Protein AF-A0A931T104-F1 (afdb_monomer)

Mean predicted aligned error: 10.64 Å

Nearest PDB structures (foldseek):
  8k0x-assembly1_C  TM=7.094E-01  e=1.599E+00  Arabidopsis thaliana
  8wba-assembly1_A  TM=7.381E-01  e=3.425E+00  Arabidopsis thaliana
  8iwn-assembly1_A  TM=6.793E-01  e=2.969E+00  Arabidopsis thaliana
  8wbx-assembly1_B  TM=6.453E-01  e=2.831E+00  Arabidopsis thaliana
  8i3d-assembly1_B  TM=6.720E-01  e=3.767E+00  Arabidopsis thaliana

Sequence (167 aa):
AAGKFLAITVAGLGAVLVVIAVTLSTLRLGAVVRLGGLEQTVVTMSPGTGVLLLVVALALVAFLSAVELALSLLARSVREAQQYFTPVYMLFTLPAMAAQFLEGWARSPWTYLLPGLNTVFALRGLLLGEWRWDHLLLAVTSTAIYTMPILWFCARALGREALLYRS

Structure (mmCIF, N/CA/C/O backbone):
data_AF-A0A931T104-F1
#
_entry.id   AF-A0A931T104-F1
#
loop_
_atom_site.group_PDB
_atom_site.id
_atom_site.type_symbol
_atom_site.label_atom_id
_atom_site.label_alt_id
_atom_site.label_comp_id
_atom_site.label_asym_id
_atom_site.label_entity_id
_atom_site.label_seq_id
_atom_site.pdbx_PDB_ins_code
_atom_site.Cartn_x
_atom_site.Cartn_y
_atom_site.Cartn_z
_atom_site.occupancy
_atom_site.B_iso_or_equiv
_atom_site.auth_seq_id
_atom_site.auth_comp_id
_atom_site.auth_asym_id
_atom_site.auth_atom_id
_atom_site.pdbx_PDB_model_num
ATOM 1 N N . ALA A 1 1 ? -17.529 9.716 14.813 1.00 40.59 1 ALA A N 1
ATOM 2 C CA . ALA A 1 1 ? -17.584 9.509 13.346 1.00 40.59 1 ALA A CA 1
ATOM 3 C C . ALA A 1 1 ? -16.655 10.465 12.582 1.00 40.59 1 ALA A C 1
ATOM 5 O O . ALA A 1 1 ? -15.710 9.980 11.974 1.00 40.59 1 ALA A O 1
ATOM 6 N N . ALA A 1 2 ? -16.829 11.794 12.677 1.00 36.69 2 ALA A N 1
ATOM 7 C CA . ALA A 1 2 ? -15.972 12.782 11.995 1.00 36.69 2 ALA A CA 1
ATOM 8 C C . ALA A 1 2 ? -14.471 12.687 12.357 1.00 36.69 2 ALA A C 1
ATOM 10 O O . ALA A 1 2 ? -13.628 12.780 11.475 1.00 36.69 2 ALA A O 1
ATOM 11 N N . GLY A 1 3 ? -14.131 12.404 13.622 1.00 37.28 3 GLY A N 1
ATOM 12 C CA . GLY A 1 3 ? -12.735 12.230 14.059 1.00 37.28 3 GLY A CA 1
ATOM 13 C C . GLY A 1 3 ? -12.040 10.966 13.527 1.00 37.28 3 GLY A C 1
ATOM 14 O O . GLY A 1 3 ? -10.857 11.018 13.218 1.00 37.28 3 GLY A O 1
ATOM 15 N N . LYS A 1 4 ? -12.770 9.850 13.342 1.00 44.31 4 LYS A N 1
ATOM 16 C CA . LYS A 1 4 ? -12.227 8.627 12.712 1.00 44.31 4 LYS A CA 1
ATOM 17 C C . LYS A 1 4 ? -12.048 8.831 11.197 1.00 44.31 4 LYS A C 1
ATOM 19 O O . LYS A 1 4 ? -11.031 8.419 10.660 1.00 44.31 4 LYS A O 1
ATOM 24 N N . PHE A 1 5 ? -12.973 9.533 10.528 1.00 41.81 5 PHE A N 1
ATOM 25 C CA . PHE A 1 5 ? -12.844 9.889 9.107 1.00 41.81 5 PHE A CA 1
ATOM 26 C C . PHE A 1 5 ? -11.663 10.840 8.866 1.00 41.81 5 PHE A C 1
ATOM 28 O O . PHE A 1 5 ? -10.826 10.536 8.025 1.00 41.81 5 PHE A O 1
ATOM 35 N N . LEU A 1 6 ? -11.528 11.905 9.670 1.00 42.50 6 LEU A N 1
ATOM 36 C CA . LEU A 1 6 ? -10.395 12.840 9.619 1.00 42.50 6 LEU A CA 1
ATOM 37 C C . LEU A 1 6 ? -9.052 12.165 9.917 1.00 42.50 6 LEU A C 1
ATOM 39 O O . LEU A 1 6 ? -8.074 12.482 9.253 1.00 42.50 6 LEU A O 1
ATOM 43 N N . ALA A 1 7 ? -8.989 11.208 10.849 1.00 53.25 7 ALA A N 1
ATOM 44 C CA . ALA A 1 7 ? -7.760 10.455 11.107 1.00 53.25 7 ALA A CA 1
ATOM 45 C C . ALA A 1 7 ? -7.321 9.631 9.882 1.00 53.25 7 ALA A C 1
ATOM 47 O O . ALA A 1 7 ? -6.142 9.624 9.537 1.00 53.25 7 ALA A O 1
ATOM 48 N N . ILE A 1 8 ? -8.275 9.013 9.176 1.00 51.22 8 ILE A N 1
ATOM 49 C CA . ILE A 1 8 ? -8.025 8.257 7.937 1.00 51.22 8 ILE A CA 1
ATOM 50 C C . ILE A 1 8 ? -7.623 9.203 6.793 1.00 51.22 8 ILE A C 1
ATOM 52 O O . ILE A 1 8 ? -6.710 8.892 6.030 1.00 51.22 8 ILE A O 1
ATOM 56 N N . THR A 1 9 ? -8.253 10.382 6.689 1.00 49.25 9 THR A N 1
ATOM 57 C CA . THR A 1 9 ? -7.900 11.373 5.656 1.00 49.25 9 THR A CA 1
ATOM 58 C C . THR A 1 9 ? -6.514 11.973 5.907 1.00 49.25 9 THR A C 1
ATOM 60 O O . THR A 1 9 ? -5.739 12.108 4.966 1.00 49.25 9 THR A O 1
ATOM 63 N N . VAL A 1 10 ? -6.172 12.284 7.163 1.00 52.88 10 VAL A N 1
ATOM 64 C CA . VAL A 1 10 ? -4.872 12.856 7.559 1.00 52.88 10 VAL A CA 1
ATOM 65 C C . VAL A 1 10 ? -3.739 11.835 7.411 1.00 52.88 10 VAL A C 1
ATOM 67 O O . VAL A 1 10 ? -2.675 12.192 6.909 1.00 52.88 10 VAL A O 1
ATOM 70 N N . ALA A 1 11 ? -3.965 10.565 7.766 1.00 53.28 11 ALA A N 1
ATOM 71 C CA . ALA A 1 11 ? -2.976 9.501 7.571 1.00 53.28 11 ALA A CA 1
ATOM 72 C C . ALA A 1 11 ? -2.708 9.232 6.077 1.00 53.28 11 ALA A C 1
ATOM 74 O O . ALA A 1 11 ? -1.550 9.141 5.663 1.00 53.28 11 ALA A O 1
ATOM 75 N N . GLY A 1 12 ? -3.764 9.209 5.252 1.00 49.53 12 GLY A N 1
ATOM 76 C CA . GLY A 1 12 ? -3.639 9.118 3.795 1.00 49.53 12 GLY A CA 1
ATOM 77 C C . GLY A 1 12 ? -2.900 10.315 3.185 1.00 49.53 12 GLY A C 1
ATOM 78 O O . GLY A 1 12 ? -2.024 10.131 2.343 1.00 49.53 12 GLY A O 1
ATOM 79 N N . LEU A 1 13 ? -3.181 11.537 3.656 1.00 54.94 13 LEU A N 1
ATOM 80 C CA . LEU A 1 13 ? -2.493 12.763 3.229 1.00 54.94 13 LEU A CA 1
ATOM 81 C C . LEU A 1 13 ? -1.001 12.762 3.588 1.00 54.94 13 LEU A C 1
ATOM 83 O O . LEU A 1 13 ? -0.184 13.166 2.764 1.00 54.94 13 LEU A O 1
ATOM 87 N N . GLY A 1 14 ? -0.630 12.284 4.779 1.00 53.28 14 GLY A N 1
ATOM 88 C CA . GLY A 1 14 ? 0.773 12.191 5.194 1.00 53.28 14 GLY A CA 1
ATOM 89 C C . GLY A 1 14 ? 1.588 11.270 4.285 1.00 53.28 14 GLY A C 1
ATOM 90 O O . GLY A 1 14 ? 2.672 11.632 3.831 1.00 53.28 14 GLY A O 1
ATOM 91 N N . ALA A 1 15 ? 1.030 10.112 3.940 1.00 52.50 15 ALA A N 1
ATOM 92 C CA . ALA A 1 15 ? 1.664 9.180 3.017 1.00 52.50 15 ALA A CA 1
ATOM 93 C C . ALA A 1 15 ? 1.746 9.738 1.583 1.00 52.50 15 ALA A C 1
ATOM 95 O O . ALA A 1 15 ? 2.795 9.631 0.950 1.00 52.50 15 ALA A O 1
ATOM 96 N N . VAL A 1 16 ? 0.695 10.413 1.095 1.00 52.19 16 VAL A N 1
ATOM 97 C CA . VAL A 1 16 ? 0.713 11.130 -0.197 1.00 52.19 16 VAL A CA 1
ATOM 98 C C . VAL A 1 16 ? 1.849 12.160 -0.227 1.00 52.19 16 VAL A C 1
ATOM 100 O O . VAL A 1 16 ? 2.603 12.213 -1.197 1.00 52.19 16 VAL A O 1
ATOM 103 N N . LEU A 1 17 ? 2.018 12.941 0.844 1.00 56.97 17 LEU A N 1
ATOM 104 C CA . LEU A 1 17 ? 3.074 13.951 0.948 1.00 56.97 17 LEU A CA 1
ATOM 105 C C . LEU A 1 17 ? 4.479 13.337 0.946 1.00 56.97 17 LEU A C 1
ATOM 107 O O . LEU A 1 17 ? 5.362 13.867 0.275 1.00 56.97 17 LEU A O 1
ATOM 111 N N . VAL A 1 18 ? 4.688 12.208 1.632 1.00 57.31 18 VAL A N 1
ATOM 112 C CA . VAL A 1 18 ? 5.977 11.493 1.625 1.00 57.31 18 VAL A CA 1
ATOM 113 C C . VAL A 1 18 ? 6.304 10.961 0.229 1.00 57.31 18 VAL A C 1
ATOM 115 O O . VAL A 1 18 ? 7.424 11.144 -0.245 1.00 57.31 18 VAL A O 1
ATOM 118 N N . VAL A 1 19 ? 5.338 10.361 -0.472 1.00 56.97 19 VAL A N 1
ATOM 119 C CA . VAL A 1 19 ? 5.575 9.836 -1.827 1.00 56.97 19 VAL A CA 1
ATOM 120 C C . VAL A 1 19 ? 5.808 10.974 -2.828 1.00 56.97 19 VAL A C 1
ATOM 122 O O . VAL A 1 19 ? 6.701 10.869 -3.671 1.00 56.97 19 VAL A O 1
ATOM 125 N N . ILE A 1 20 ? 5.079 12.091 -2.714 1.00 61.12 20 ILE A N 1
ATOM 126 C CA . ILE A 1 20 ? 5.337 13.302 -3.511 1.00 61.12 20 ILE A CA 1
ATOM 127 C C . ILE A 1 20 ? 6.748 13.831 -3.229 1.00 61.12 20 ILE A C 1
ATOM 129 O O . ILE A 1 20 ? 7.485 14.112 -4.172 1.00 61.12 20 ILE A O 1
ATOM 133 N N . ALA A 1 21 ? 7.160 13.912 -1.961 1.00 63.03 21 ALA A N 1
ATOM 134 C CA . ALA A 1 21 ? 8.493 14.376 -1.581 1.00 63.03 21 ALA A CA 1
ATOM 135 C C . ALA A 1 21 ? 9.607 13.476 -2.145 1.00 63.03 21 ALA A C 1
ATOM 137 O O . ALA A 1 21 ? 10.576 13.992 -2.699 1.00 63.03 21 ALA A O 1
ATOM 138 N N . VAL A 1 22 ? 9.448 12.149 -2.074 1.00 58.62 22 VAL A N 1
ATOM 139 C CA . VAL A 1 22 ? 10.395 11.165 -2.636 1.00 58.62 22 VAL A CA 1
ATOM 140 C C . VAL A 1 22 ? 10.438 11.220 -4.167 1.00 58.62 22 VAL A C 1
ATOM 142 O O . VAL A 1 22 ? 11.505 11.108 -4.771 1.00 58.62 22 VAL A O 1
ATOM 145 N N . THR A 1 23 ? 9.293 11.429 -4.816 1.00 60.00 23 THR A N 1
ATOM 146 C CA . THR A 1 23 ? 9.213 11.535 -6.282 1.00 60.00 23 THR A CA 1
ATOM 147 C C . THR A 1 23 ? 9.870 12.825 -6.769 1.00 60.00 23 THR A C 1
ATOM 149 O O . THR A 1 23 ? 10.668 12.806 -7.703 1.00 60.00 23 THR A O 1
ATOM 152 N N . LEU A 1 24 ? 9.594 13.953 -6.110 1.00 63.97 24 LEU A N 1
ATOM 153 C CA . LEU A 1 24 ? 10.201 15.241 -6.443 1.00 63.97 24 LEU A CA 1
ATOM 154 C C . LEU A 1 24 ? 11.707 15.255 -6.164 1.00 63.97 24 LEU A C 1
ATOM 156 O O . LEU A 1 24 ? 12.459 15.770 -6.991 1.00 63.97 24 LEU A O 1
ATOM 160 N N . SER A 1 25 ? 12.165 14.675 -5.050 1.00 59.97 25 SER A N 1
ATOM 161 C CA . SER A 1 25 ? 13.600 14.568 -4.759 1.00 59.97 25 SER A CA 1
ATOM 162 C C . SER A 1 25 ? 14.316 13.708 -5.803 1.00 59.97 25 SER A C 1
ATOM 164 O O . SER A 1 25 ? 15.358 14.110 -6.314 1.00 59.97 25 SER A O 1
ATOM 166 N N . THR A 1 26 ? 13.703 12.600 -6.218 1.00 57.97 26 THR A N 1
ATOM 167 C CA . THR A 1 26 ? 14.201 11.722 -7.288 1.00 57.97 26 THR A CA 1
ATOM 168 C C . THR A 1 26 ? 14.310 12.435 -8.641 1.00 57.97 26 THR A C 1
ATOM 170 O O . THR A 1 26 ? 15.331 12.308 -9.319 1.00 57.97 26 THR A O 1
ATOM 173 N N . LEU A 1 27 ? 13.303 13.230 -9.023 1.00 60.75 27 LEU A N 1
ATOM 174 C CA . LEU A 1 27 ? 13.300 13.997 -10.277 1.00 60.75 27 LEU A CA 1
ATOM 175 C C . LEU A 1 27 ? 14.309 15.157 -10.277 1.00 60.75 27 LEU A C 1
ATOM 177 O O . LEU A 1 27 ? 14.812 15.530 -11.334 1.00 60.75 27 LEU A O 1
ATOM 181 N N . ARG A 1 28 ? 14.589 15.751 -9.109 1.00 56.38 28 ARG A N 1
ATOM 182 C CA . ARG A 1 28 ? 15.506 16.897 -8.973 1.00 56.38 28 ARG A CA 1
ATOM 183 C C . ARG A 1 28 ? 16.968 16.498 -8.817 1.00 56.38 28 ARG A C 1
ATOM 185 O O . ARG A 1 28 ? 17.828 17.272 -9.220 1.00 56.38 28 ARG A O 1
ATOM 192 N N . LEU A 1 29 ? 17.245 15.333 -8.232 1.00 52.03 29 LEU A N 1
ATOM 193 C CA . LEU A 1 29 ? 18.611 14.885 -7.948 1.00 52.03 29 LEU A CA 1
ATOM 194 C C . LEU A 1 29 ? 19.154 13.879 -8.969 1.00 52.03 29 LEU A C 1
ATOM 196 O O . LEU A 1 29 ? 20.363 13.691 -9.000 1.00 52.03 29 LEU A O 1
ATOM 200 N N . GLY A 1 30 ? 18.305 13.254 -9.798 1.00 53.66 30 GLY A N 1
ATOM 201 C CA . GLY A 1 30 ? 18.697 12.054 -10.540 1.00 53.66 30 GLY A CA 1
ATOM 202 C C . GLY A 1 30 ? 19.024 10.965 -9.526 1.00 53.66 30 GLY A C 1
ATOM 203 O O . GLY A 1 30 ? 20.139 10.894 -9.022 1.00 53.66 30 GLY A O 1
ATOM 204 N N . ALA A 1 31 ? 18.021 10.188 -9.123 1.00 51.78 31 ALA A N 1
ATOM 205 C CA . ALA A 1 31 ? 18.133 9.316 -7.961 1.00 51.78 31 ALA A CA 1
ATOM 206 C C . ALA A 1 31 ? 19.334 8.358 -8.064 1.00 51.78 31 ALA A C 1
ATOM 208 O O . ALA A 1 31 ? 19.296 7.350 -8.767 1.00 51.78 31 ALA A O 1
ATOM 209 N N . VAL A 1 32 ? 20.397 8.659 -7.312 1.00 49.56 32 VAL A N 1
ATOM 210 C CA . VAL A 1 32 ? 21.492 7.725 -7.044 1.00 49.56 32 VAL A CA 1
ATOM 211 C C . VAL A 1 32 ? 20.989 6.761 -5.975 1.00 49.56 32 VAL A C 1
ATOM 213 O O . VAL A 1 32 ? 21.242 6.912 -4.780 1.00 49.56 32 VAL A O 1
ATOM 216 N N . VAL A 1 33 ? 20.192 5.790 -6.405 1.00 49.59 33 VAL A N 1
ATOM 217 C CA . VAL A 1 33 ? 19.716 4.707 -5.547 1.00 49.59 33 VAL A CA 1
ATOM 218 C C . VAL A 1 33 ? 20.846 3.687 -5.430 1.00 49.59 33 VAL A C 1
ATOM 220 O O . VAL A 1 33 ? 21.105 2.911 -6.344 1.00 49.59 33 VAL A O 1
ATOM 223 N N . ARG A 1 34 ? 21.548 3.691 -4.291 1.00 47.78 34 ARG A N 1
ATOM 224 C CA . ARG A 1 34 ? 22.512 2.637 -3.942 1.00 47.78 34 ARG A CA 1
ATOM 225 C C . ARG A 1 34 ? 21.750 1.421 -3.416 1.00 47.78 34 ARG A C 1
ATOM 227 O O . ARG A 1 34 ? 21.588 1.263 -2.209 1.00 47.78 34 ARG A O 1
ATOM 234 N N . LEU A 1 35 ? 21.260 0.579 -4.322 1.00 50.09 35 LEU A N 1
ATOM 235 C CA . LEU A 1 35 ? 20.821 -0.775 -3.978 1.00 50.09 35 LEU A CA 1
ATOM 236 C C . LEU A 1 35 ? 22.051 -1.687 -3.978 1.00 50.09 35 LEU A C 1
ATOM 238 O O . LEU A 1 35 ? 22.863 -1.641 -4.899 1.00 50.09 35 LEU A O 1
ATOM 242 N N . GLY A 1 36 ? 22.219 -2.442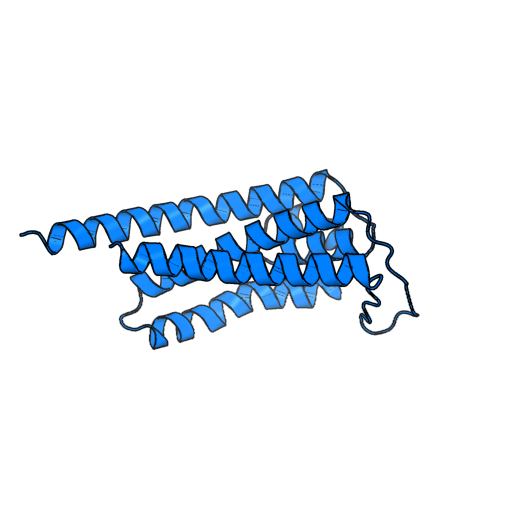 -2.891 1.00 44.25 36 GLY A N 1
ATOM 243 C CA . GLY A 1 36 ? 23.440 -3.175 -2.566 1.00 44.25 36 GLY A CA 1
ATOM 244 C C . GLY A 1 36 ? 24.031 -3.955 -3.742 1.00 44.25 36 GLY A C 1
ATOM 245 O O . GLY A 1 36 ? 23.407 -4.877 -4.256 1.00 44.25 36 GLY A O 1
ATOM 246 N N . GLY A 1 37 ? 25.261 -3.590 -4.114 1.00 48.00 37 GLY A N 1
ATOM 247 C CA . GLY A 1 37 ? 26.134 -4.382 -4.983 1.00 48.00 37 GLY A CA 1
ATOM 248 C C . GLY A 1 37 ? 26.275 -3.930 -6.437 1.00 48.00 37 GLY A C 1
ATOM 249 O O . GLY A 1 37 ? 27.102 -4.512 -7.129 1.00 48.00 37 GLY A O 1
ATOM 250 N N . LEU A 1 38 ? 25.547 -2.914 -6.912 1.00 45.50 38 LEU A N 1
ATOM 251 C CA . LEU A 1 38 ? 25.663 -2.455 -8.304 1.00 45.50 38 LEU A CA 1
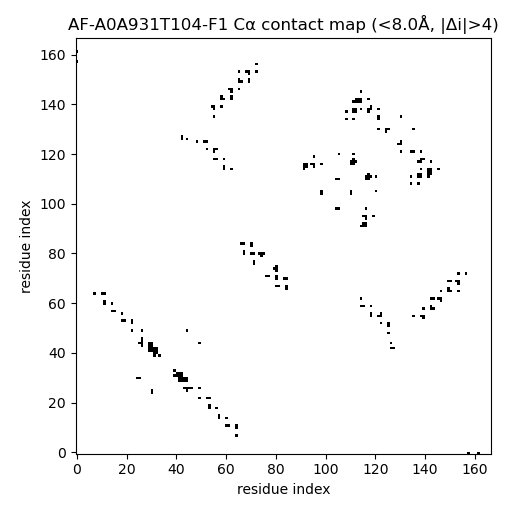ATOM 252 C C . LEU A 1 38 ? 26.202 -1.022 -8.394 1.00 45.50 38 LEU A C 1
ATOM 254 O O . LEU A 1 38 ? 25.824 -0.140 -7.620 1.00 45.50 38 LEU A O 1
ATOM 258 N N . GLU A 1 39 ? 27.139 -0.841 -9.327 1.00 47.41 39 GLU A N 1
ATOM 259 C CA . GLU A 1 39 ? 27.808 0.415 -9.672 1.00 47.41 39 GLU A CA 1
ATOM 260 C C . GLU A 1 39 ? 26.813 1.560 -9.908 1.00 47.41 39 GLU A C 1
ATOM 262 O O . GLU A 1 39 ? 25.657 1.331 -10.265 1.00 47.41 39 GLU A O 1
ATOM 267 N N . GLN A 1 40 ? 27.286 2.796 -9.703 1.00 46.12 40 GLN A N 1
ATOM 268 C CA . GLN A 1 40 ? 26.527 4.048 -9.794 1.00 46.12 40 GLN A CA 1
ATOM 269 C C . GLN A 1 40 ? 25.639 4.108 -11.045 1.00 46.12 40 GLN A C 1
ATOM 271 O O . GLN A 1 40 ? 26.039 4.603 -12.095 1.00 46.12 40 GLN A O 1
ATOM 276 N N . THR A 1 41 ? 24.399 3.643 -10.925 1.00 47.31 41 THR A N 1
ATOM 277 C CA . THR A 1 41 ? 23.413 3.792 -11.987 1.00 47.31 41 THR A CA 1
ATOM 278 C C . THR A 1 41 ? 22.711 5.115 -11.727 1.00 47.31 41 THR A C 1
ATOM 280 O O . THR A 1 41 ? 21.927 5.242 -10.786 1.00 47.31 41 THR A O 1
ATOM 283 N N . VAL A 1 42 ? 23.048 6.142 -12.507 1.00 50.56 42 VAL A N 1
ATOM 284 C CA . VAL A 1 42 ? 22.298 7.401 -12.502 1.00 50.56 42 VAL A CA 1
ATOM 285 C C . VAL A 1 42 ? 20.945 7.099 -13.130 1.00 50.56 42 VAL A C 1
ATOM 287 O O . VAL A 1 42 ? 20.821 7.001 -14.349 1.00 50.56 42 VAL A O 1
ATOM 290 N N . VAL A 1 43 ? 19.933 6.892 -12.292 1.00 53.50 43 VAL A N 1
ATOM 291 C CA . VAL A 1 43 ? 18.577 6.633 -12.765 1.00 53.50 43 VAL A CA 1
ATOM 292 C C . VAL A 1 43 ? 17.965 7.965 -13.200 1.00 53.50 43 VAL A C 1
ATOM 294 O O . VAL A 1 43 ? 17.499 8.762 -12.383 1.00 53.50 43 VAL A O 1
ATOM 297 N N . THR A 1 44 ? 17.965 8.227 -14.506 1.00 55.25 44 THR A N 1
ATOM 298 C CA . THR A 1 44 ? 17.203 9.328 -15.102 1.00 55.25 44 THR A CA 1
ATOM 299 C C . THR A 1 44 ? 15.734 8.917 -15.209 1.00 55.25 44 THR A C 1
ATOM 301 O O . THR A 1 44 ? 15.306 8.211 -16.118 1.00 55.25 44 THR A O 1
ATOM 304 N N . MET A 1 45 ? 14.933 9.332 -14.227 1.00 59.81 45 MET A N 1
ATOM 305 C CA . MET A 1 45 ? 13.492 9.067 -14.203 1.00 59.81 45 MET A CA 1
ATOM 306 C C . MET A 1 45 ? 12.749 10.023 -15.142 1.00 59.81 45 MET A C 1
ATOM 308 O O . MET A 1 45 ? 12.838 11.242 -14.998 1.00 59.81 45 MET A O 1
ATOM 312 N N . SER A 1 46 ? 11.957 9.476 -16.070 1.00 72.31 46 SER A N 1
ATOM 313 C CA . SER A 1 46 ? 10.994 10.282 -16.825 1.00 72.31 46 SER A CA 1
ATOM 314 C C . SER A 1 46 ? 9.874 10.783 -15.894 1.00 72.31 46 SER A C 1
ATOM 316 O O . SER A 1 46 ? 9.486 10.058 -14.968 1.00 72.31 46 SER A O 1
ATOM 318 N N . PRO A 1 47 ? 9.282 11.969 -16.137 1.00 69.69 47 PRO A N 1
ATOM 319 C CA . PRO A 1 47 ? 8.136 12.448 -15.361 1.00 69.69 47 PRO A CA 1
ATOM 320 C C . PRO A 1 47 ? 6.965 11.450 -15.324 1.00 69.69 47 PRO A C 1
ATOM 322 O O . PRO A 1 47 ? 6.298 11.319 -14.300 1.00 69.69 47 PRO A O 1
ATOM 325 N N . GLY A 1 48 ? 6.750 10.697 -16.411 1.00 75.50 48 GLY A N 1
ATOM 326 C CA . GLY A 1 48 ? 5.715 9.661 -16.487 1.00 75.50 48 GLY A CA 1
ATOM 327 C C . GLY A 1 48 ? 5.965 8.494 -15.529 1.00 75.50 48 GLY A C 1
ATOM 328 O O . GLY A 1 48 ? 5.042 8.044 -14.852 1.00 75.50 48 GLY A O 1
ATOM 329 N N . THR A 1 49 ? 7.218 8.057 -15.390 1.00 78.50 49 THR A N 1
ATOM 330 C CA . THR A 1 49 ? 7.597 7.006 -14.432 1.00 78.50 49 THR A CA 1
ATOM 331 C C . THR A 1 49 ? 7.340 7.448 -12.989 1.00 78.50 49 THR A C 1
ATOM 333 O O . THR A 1 49 ? 6.862 6.656 -12.180 1.00 78.50 49 THR A O 1
ATOM 336 N N . GLY A 1 50 ? 7.574 8.729 -12.678 1.00 78.25 50 GLY A N 1
ATOM 337 C CA . GLY A 1 50 ? 7.264 9.307 -11.366 1.00 78.25 50 GLY A CA 1
ATOM 338 C C . GLY A 1 50 ? 5.773 9.244 -11.017 1.00 78.25 50 GLY A C 1
ATOM 339 O O . GLY A 1 50 ? 5.411 8.886 -9.898 1.00 78.25 50 GLY A O 1
ATOM 340 N N . VAL A 1 51 ? 4.892 9.514 -11.985 1.00 80.94 51 VAL A N 1
ATOM 341 C CA . VAL A 1 51 ? 3.436 9.385 -11.791 1.00 80.94 51 VAL A CA 1
ATOM 342 C C . VAL A 1 51 ? 3.035 7.929 -11.547 1.00 80.94 51 VAL A C 1
ATOM 344 O O . VAL A 1 51 ? 2.227 7.654 -10.663 1.00 80.94 51 VAL A O 1
ATOM 347 N N . LEU A 1 52 ? 3.615 6.978 -12.280 1.00 84.62 52 LEU A N 1
ATOM 348 C CA . LEU A 1 52 ? 3.326 5.554 -12.078 1.00 84.62 52 LEU A CA 1
ATOM 349 C C . LEU A 1 52 ? 3.803 5.053 -10.708 1.00 84.62 52 LEU A C 1
ATOM 351 O O . LEU A 1 52 ? 3.081 4.303 -10.050 1.00 84.62 52 LEU A O 1
ATOM 355 N N . LEU A 1 53 ? 4.969 5.515 -10.243 1.00 81.69 53 LEU A N 1
ATOM 356 C CA . LEU A 1 53 ? 5.457 5.247 -8.885 1.00 81.69 53 LEU A CA 1
ATOM 357 C C . LEU A 1 53 ? 4.470 5.759 -7.831 1.00 81.69 53 LEU A C 1
ATOM 359 O O . LEU A 1 53 ? 4.133 5.021 -6.905 1.00 81.69 53 LEU A O 1
ATOM 363 N N . LEU A 1 54 ? 3.964 6.986 -8.005 1.00 78.00 54 LEU A N 1
ATOM 364 C CA . LEU A 1 54 ? 2.942 7.567 -7.132 1.00 78.00 54 LEU A CA 1
ATOM 365 C C . LEU A 1 54 ? 1.681 6.700 -7.089 1.00 78.00 54 LEU A C 1
ATOM 367 O O . LEU A 1 54 ? 1.212 6.370 -6.005 1.00 78.00 54 LEU A O 1
ATOM 371 N N . VAL A 1 55 ? 1.155 6.287 -8.243 1.00 84.38 55 VAL A N 1
ATOM 372 C CA . VAL A 1 55 ? -0.058 5.454 -8.318 1.00 84.38 55 VAL A CA 1
ATOM 373 C C . VAL A 1 55 ? 0.124 4.130 -7.573 1.00 84.38 55 VAL A C 1
ATOM 375 O O . VAL A 1 55 ? -0.721 3.755 -6.758 1.00 84.38 55 VAL A O 1
ATOM 378 N N . VAL A 1 56 ? 1.236 3.435 -7.817 1.00 86.75 56 VAL A N 1
ATOM 379 C CA . VAL A 1 56 ? 1.537 2.148 -7.174 1.00 86.75 56 VAL A CA 1
ATOM 380 C C . VAL A 1 56 ? 1.712 2.314 -5.660 1.00 86.75 56 VAL A C 1
ATOM 382 O O . VAL A 1 56 ? 1.165 1.528 -4.885 1.00 86.75 56 VAL A O 1
ATOM 385 N N . ALA A 1 57 ? 2.418 3.359 -5.222 1.00 80.38 57 ALA A N 1
ATOM 386 C CA . ALA A 1 57 ? 2.611 3.646 -3.805 1.00 80.38 57 ALA A CA 1
ATOM 387 C C . ALA A 1 57 ? 1.294 4.009 -3.098 1.00 80.38 57 ALA A C 1
ATOM 389 O O . ALA A 1 57 ? 1.032 3.513 -2.003 1.00 80.38 57 ALA A O 1
ATOM 390 N N . LEU A 1 58 ? 0.436 4.816 -3.730 1.00 78.12 58 LEU A N 1
ATOM 391 C CA . LEU A 1 58 ? -0.877 5.173 -3.187 1.00 78.12 58 LEU A CA 1
ATOM 392 C C . LEU A 1 58 ? -1.778 3.950 -3.014 1.00 78.12 58 LEU A C 1
ATOM 394 O O . LEU A 1 58 ? -2.464 3.845 -1.999 1.00 78.12 58 LEU A O 1
ATOM 398 N N . ALA A 1 59 ? -1.750 3.013 -3.965 1.00 84.38 59 ALA A N 1
ATOM 399 C CA . ALA A 1 59 ? -2.506 1.770 -3.852 1.00 84.38 59 ALA A CA 1
ATOM 400 C C . ALA A 1 59 ? -2.067 0.951 -2.625 1.00 84.38 59 ALA A C 1
ATOM 402 O O . ALA A 1 59 ? -2.915 0.498 -1.855 1.00 84.38 59 ALA A O 1
ATOM 403 N N . LEU A 1 60 ? -0.755 0.811 -2.399 1.00 83.94 60 LEU A N 1
ATOM 404 C CA . LEU A 1 60 ? -0.232 0.097 -1.230 1.00 83.94 60 LEU A CA 1
ATOM 405 C C . LEU A 1 60 ? -0.579 0.800 0.083 1.00 83.94 60 LEU A C 1
ATOM 407 O O . LEU A 1 60 ? -0.996 0.147 1.036 1.00 83.94 60 LEU A O 1
ATOM 411 N N . VAL A 1 61 ? -0.428 2.123 0.139 1.00 78.44 61 VAL A N 1
ATOM 412 C CA . VAL A 1 61 ? -0.793 2.913 1.322 1.00 78.44 61 VAL A CA 1
ATOM 413 C C . VAL A 1 61 ? -2.269 2.724 1.649 1.00 78.44 61 VAL A C 1
ATOM 415 O O . VAL A 1 61 ? -2.602 2.426 2.791 1.00 78.44 61 VAL A O 1
ATOM 418 N N . ALA A 1 62 ? -3.151 2.838 0.653 1.00 77.38 62 ALA A N 1
ATOM 419 C CA . ALA A 1 62 ? -4.583 2.640 0.848 1.00 77.38 62 ALA A CA 1
ATOM 420 C C . ALA A 1 62 ? -4.894 1.242 1.409 1.00 77.38 62 ALA A C 1
ATOM 422 O O . ALA A 1 62 ? -5.713 1.119 2.321 1.00 77.38 62 ALA A O 1
ATOM 423 N N . PHE A 1 63 ? -4.207 0.207 0.915 1.00 84.31 63 PHE A N 1
ATOM 424 C CA . PHE A 1 63 ? -4.327 -1.153 1.434 1.00 84.31 63 PHE A CA 1
ATOM 425 C C . PHE A 1 63 ? -3.890 -1.257 2.900 1.00 84.31 63 PHE A C 1
ATOM 427 O O . PHE A 1 63 ? -4.661 -1.728 3.738 1.00 84.31 63 PHE A O 1
ATOM 434 N N . LEU A 1 64 ? -2.686 -0.785 3.232 1.00 81.94 64 LEU A N 1
ATOM 435 C CA . LEU A 1 64 ? -2.158 -0.855 4.597 1.00 81.94 64 LEU A CA 1
ATOM 436 C C . LEU A 1 64 ? -3.024 -0.058 5.579 1.00 81.94 64 LEU A C 1
ATOM 438 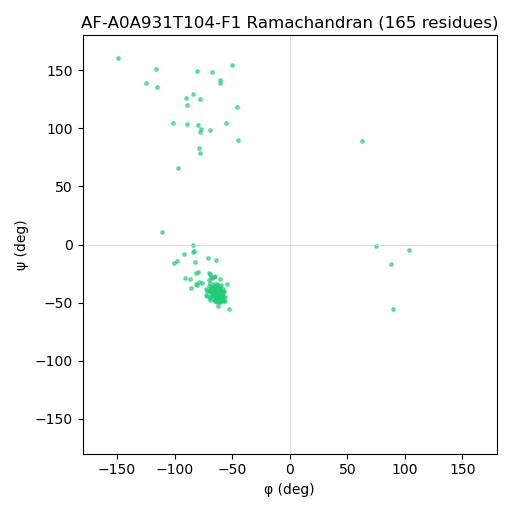O O . LEU A 1 64 ? -3.368 -0.573 6.641 1.00 81.94 64 LEU A O 1
ATOM 442 N N . SER A 1 65 ? -3.468 1.141 5.198 1.00 76.88 65 SER A N 1
ATOM 443 C CA . SER A 1 65 ? -4.380 1.948 6.014 1.00 76.88 65 SER A CA 1
ATOM 444 C C . SER A 1 65 ? -5.742 1.277 6.209 1.00 76.88 65 SER A C 1
ATOM 446 O O . SER A 1 65 ? -6.320 1.370 7.292 1.00 76.88 65 SER A O 1
ATOM 448 N N . ALA A 1 66 ? -6.266 0.576 5.198 1.00 79.88 66 ALA A N 1
ATOM 449 C CA . ALA A 1 66 ? -7.502 -0.190 5.342 1.00 79.88 66 ALA A CA 1
ATOM 450 C C . ALA A 1 66 ? -7.332 -1.345 6.342 1.00 79.88 66 ALA A C 1
ATOM 452 O O . ALA A 1 66 ? -8.207 -1.551 7.186 1.00 79.88 66 ALA A O 1
ATOM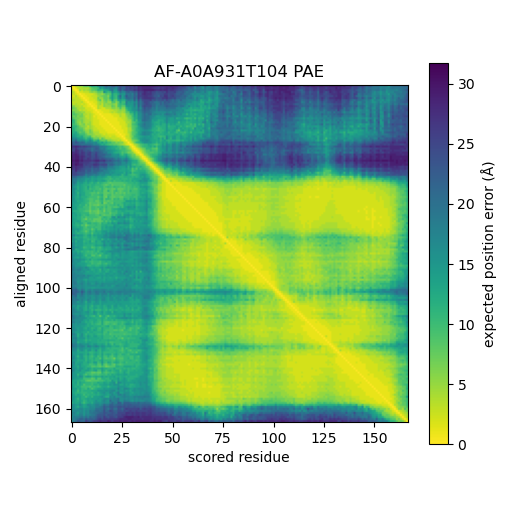 453 N N . VAL A 1 67 ? -6.204 -2.063 6.281 1.00 84.25 67 VAL A N 1
ATOM 454 C CA . VAL A 1 67 ? -5.866 -3.144 7.222 1.00 84.25 67 VAL A CA 1
ATOM 455 C C . VAL A 1 67 ? -5.725 -2.607 8.646 1.00 84.25 67 VAL A C 1
ATOM 457 O O . VAL A 1 67 ? -6.353 -3.143 9.558 1.00 84.25 67 VAL A O 1
ATOM 460 N N . GLU A 1 68 ? -4.965 -1.531 8.853 1.00 80.06 68 GLU A N 1
ATOM 461 C CA . GLU A 1 68 ? -4.817 -0.897 10.171 1.00 80.06 68 GLU A CA 1
ATOM 462 C C . GLU A 1 68 ? -6.161 -0.436 10.734 1.00 80.06 68 GLU A C 1
ATOM 464 O O . GLU A 1 68 ? -6.457 -0.663 11.909 1.00 80.06 68 GLU A O 1
ATOM 469 N N . LEU A 1 69 ? -7.007 0.164 9.891 1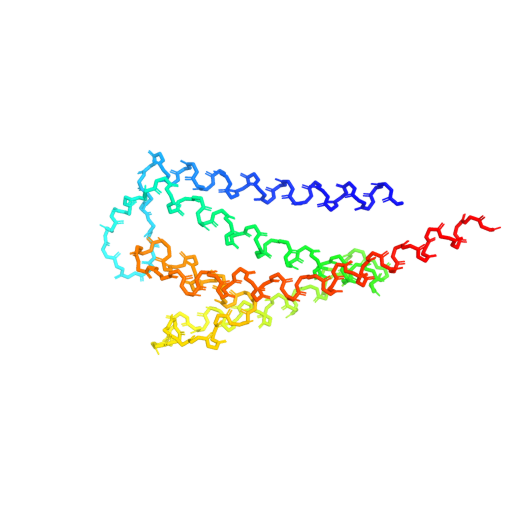.00 75.50 69 LEU A N 1
ATOM 470 C CA . LEU A 1 69 ? -8.346 0.572 10.290 1.00 75.50 69 LEU A CA 1
ATOM 471 C C . LEU A 1 69 ? -9.188 -0.632 10.719 1.00 75.50 69 LEU A C 1
ATOM 473 O O . LEU A 1 69 ? -9.826 -0.576 11.769 1.00 75.50 69 LEU A O 1
ATOM 477 N N . ALA A 1 70 ? -9.162 -1.725 9.956 1.00 82.75 70 ALA A N 1
ATOM 478 C CA . ALA A 1 70 ? -9.881 -2.945 10.309 1.00 82.75 70 ALA A CA 1
ATOM 479 C C . ALA A 1 70 ? -9.401 -3.515 11.651 1.00 82.75 70 ALA A C 1
ATOM 481 O O . ALA A 1 70 ? -10.223 -3.819 12.513 1.00 82.75 70 ALA A O 1
ATOM 482 N N . LEU A 1 71 ? -8.085 -3.580 11.874 1.00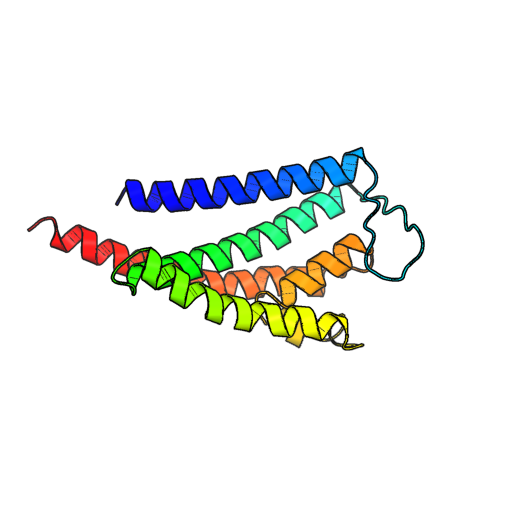 82.50 71 LEU A N 1
ATOM 483 C CA . LEU A 1 71 ? -7.508 -4.025 13.145 1.00 82.50 71 LEU A CA 1
ATOM 484 C C . LEU A 1 71 ? -7.898 -3.101 14.302 1.00 82.50 71 LEU A C 1
ATOM 486 O O . LEU A 1 71 ? -8.213 -3.584 15.387 1.00 82.50 71 LEU A O 1
ATOM 490 N N . SER A 1 72 ? -7.951 -1.788 14.071 1.00 77.69 72 SER A N 1
ATOM 491 C CA . SER A 1 72 ? -8.366 -0.816 15.090 1.00 77.69 72 SER A CA 1
ATOM 492 C C . SER A 1 72 ? -9.824 -0.973 15.529 1.00 77.69 72 SER A C 1
ATOM 494 O O . SER A 1 72 ? -10.153 -0.625 16.658 1.00 77.69 72 SER A O 1
ATOM 496 N N . LEU A 1 73 ? -10.690 -1.498 14.655 1.00 78.56 73 LEU A N 1
ATOM 497 C CA . LEU A 1 73 ? -12.092 -1.785 14.969 1.00 78.56 73 LEU A CA 1
ATOM 498 C C . LEU A 1 73 ? -12.263 -3.095 15.746 1.00 78.56 73 LEU A C 1
ATOM 500 O O . LEU A 1 73 ? -13.266 -3.270 16.431 1.00 78.56 73 LEU A O 1
ATOM 504 N N . LEU A 1 74 ? -11.306 -4.015 15.619 1.00 80.75 74 LEU A N 1
ATOM 505 C CA . LEU A 1 74 ? -11.311 -5.298 16.323 1.00 80.75 74 LEU A CA 1
ATOM 506 C C . LEU A 1 74 ? -10.586 -5.224 17.675 1.00 80.75 74 LEU A C 1
ATOM 508 O O . LEU A 1 74 ? -10.918 -5.970 18.595 1.00 80.75 74 LEU A O 1
ATOM 512 N N . ALA A 1 75 ? -9.601 -4.336 17.799 1.00 79.69 75 ALA A N 1
ATOM 513 C CA . ALA A 1 75 ? -8.817 -4.144 19.010 1.00 79.69 75 ALA A CA 1
ATOM 514 C C . ALA A 1 75 ? -9.550 -3.282 20.049 1.00 79.69 75 ALA A C 1
ATOM 516 O O . ALA A 1 75 ? -10.288 -2.353 19.719 1.00 79.69 75 ALA A O 1
ATOM 517 N N . ARG A 1 76 ? -9.284 -3.534 21.334 1.00 79.44 76 ARG A N 1
ATOM 518 C CA . ARG A 1 76 ? -9.834 -2.749 22.452 1.00 79.44 76 ARG A CA 1
ATOM 519 C C . ARG A 1 76 ? -9.040 -1.471 22.709 1.00 79.44 76 ARG A C 1
ATOM 521 O O . ARG A 1 76 ? -9.502 -0.591 23.432 1.00 79.44 76 ARG A O 1
ATOM 528 N N . SER A 1 77 ? -7.836 -1.362 22.146 1.00 75.44 77 SER A N 1
ATOM 529 C CA . SER A 1 77 ? -6.981 -0.181 22.264 1.00 75.44 77 SER A CA 1
ATOM 530 C C . SER A 1 77 ? -6.094 0.024 21.035 1.00 75.44 77 SER A C 1
ATOM 532 O O . SER A 1 77 ? -5.793 -0.911 20.294 1.00 75.44 77 SER A O 1
ATOM 534 N N . VAL A 1 78 ? -5.596 1.253 20.859 1.00 69.94 78 VAL A N 1
ATOM 535 C CA . VAL A 1 78 ? -4.645 1.594 19.784 1.00 69.94 78 VAL A CA 1
ATOM 536 C C . VAL A 1 78 ? -3.349 0.779 19.894 1.00 69.94 78 VAL A C 1
ATOM 538 O O . VAL A 1 78 ? -2.799 0.362 18.879 1.00 69.94 78 VAL A O 1
ATOM 541 N N . ARG A 1 79 ? -2.874 0.507 21.120 1.00 75.31 79 ARG A N 1
ATOM 542 C CA . ARG A 1 79 ? -1.678 -0.325 21.344 1.00 75.31 79 ARG A CA 1
ATOM 543 C C . ARG A 1 79 ? -1.892 -1.759 20.874 1.00 75.31 79 ARG A C 1
ATOM 545 O O . ARG A 1 79 ? -1.021 -2.315 20.219 1.00 75.31 79 ARG A O 1
ATOM 552 N N . GLU A 1 80 ? -3.054 -2.324 21.174 1.00 76.00 80 GLU A N 1
ATOM 553 C CA . GLU A 1 80 ? -3.406 -3.687 20.779 1.00 76.00 80 GLU A CA 1
ATOM 554 C C . GLU A 1 80 ? -3.556 -3.803 19.251 1.00 76.00 80 GLU A C 1
ATOM 556 O O . GLU A 1 80 ? -3.011 -4.725 18.650 1.00 76.00 80 GLU A O 1
ATOM 561 N N . ALA A 1 81 ? -4.156 -2.803 18.592 1.00 74.06 81 ALA A N 1
ATOM 562 C CA . ALA A 1 81 ? -4.217 -2.741 17.128 1.00 74.06 81 ALA A CA 1
ATOM 563 C C . ALA A 1 81 ? -2.819 -2.742 16.483 1.00 74.06 81 ALA A C 1
ATOM 565 O O . ALA A 1 81 ? -2.578 -3.466 15.520 1.00 74.06 81 ALA A O 1
ATOM 566 N N . GLN A 1 82 ? -1.883 -1.965 17.036 1.00 72.56 82 GLN A N 1
ATOM 567 C CA . GLN A 1 82 ? -0.499 -1.899 16.554 1.00 72.56 82 GLN A CA 1
ATOM 568 C C . GLN A 1 82 ? 0.278 -3.203 16.808 1.00 72.56 82 GLN A C 1
ATOM 570 O O . GLN A 1 82 ? 1.051 -3.652 15.954 1.00 72.56 82 GLN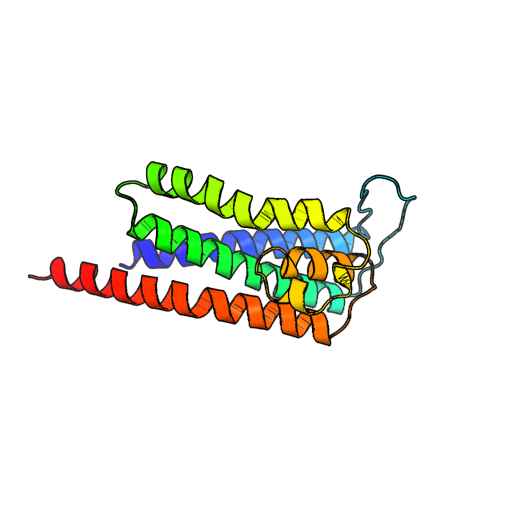 A O 1
ATOM 575 N N . GLN A 1 83 ? 0.028 -3.864 17.943 1.00 86.06 83 GLN A N 1
ATOM 576 C CA . GLN A 1 83 ? 0.583 -5.190 18.228 1.00 86.06 83 GLN A CA 1
ATOM 577 C C . GLN A 1 83 ? 0.087 -6.250 17.239 1.00 86.06 83 GLN A C 1
ATOM 579 O O . GLN A 1 83 ? 0.859 -7.135 16.883 1.00 86.06 83 GLN A O 1
ATOM 584 N N . TYR A 1 84 ? -1.154 -6.148 16.752 1.00 85.81 84 TYR A N 1
ATOM 585 C CA . TYR A 1 84 ? -1.673 -7.025 15.696 1.00 85.81 84 TYR A CA 1
ATOM 586 C C . TYR A 1 84 ? -1.195 -6.635 14.301 1.00 85.81 84 TYR A C 1
ATOM 588 O O . TYR A 1 84 ? -0.986 -7.505 13.458 1.00 85.81 84 TYR A O 1
ATOM 596 N N . PHE A 1 85 ? -0.989 -5.344 14.052 1.00 81.81 85 PHE A N 1
ATOM 597 C CA . PHE A 1 85 ? -0.521 -4.875 12.755 1.00 81.81 85 PHE A CA 1
ATOM 598 C C . PHE A 1 85 ? 0.886 -5.379 12.445 1.00 81.81 85 PHE A C 1
ATOM 600 O O . PHE A 1 85 ? 1.136 -5.828 11.335 1.00 81.81 85 PHE A O 1
ATOM 607 N N . THR A 1 86 ? 1.785 -5.381 13.429 1.00 82.81 86 THR A N 1
ATOM 608 C CA . THR A 1 86 ? 3.181 -5.811 13.242 1.00 82.81 86 THR A CA 1
ATOM 609 C C . THR A 1 86 ? 3.324 -7.209 12.603 1.00 82.81 86 THR A C 1
ATOM 611 O O . THR A 1 86 ? 3.964 -7.306 11.553 1.00 82.81 86 THR A O 1
ATOM 614 N N . PRO A 1 87 ? 2.736 -8.297 13.146 1.00 85.38 87 PRO A N 1
ATOM 615 C CA . PRO A 1 87 ? 2.833 -9.625 12.537 1.00 85.38 87 PRO A CA 1
ATOM 616 C C . PRO A 1 87 ? 2.121 -9.710 11.182 1.00 85.38 87 PRO A C 1
ATOM 618 O O . PRO A 1 87 ? 2.608 -10.392 10.282 1.00 85.38 87 PRO A O 1
ATOM 621 N N . VAL A 1 88 ? 1.010 -8.988 10.998 1.00 86.62 88 VAL A N 1
ATOM 622 C CA . VAL A 1 88 ? 0.309 -8.910 9.705 1.00 86.62 88 VAL A CA 1
ATOM 623 C C . VAL A 1 88 ? 1.200 -8.241 8.656 1.00 86.62 88 VAL A C 1
ATOM 625 O O . VAL A 1 88 ? 1.374 -8.763 7.561 1.00 86.62 88 VAL A O 1
ATOM 628 N N . TYR A 1 89 ? 1.832 -7.123 9.002 1.00 80.88 89 TYR A N 1
ATOM 629 C CA . TYR A 1 89 ? 2.768 -6.413 8.141 1.00 80.88 89 TYR A CA 1
ATOM 630 C C . TYR A 1 89 ? 3.975 -7.283 7.782 1.00 80.88 89 TYR A C 1
ATOM 632 O O . TYR A 1 89 ? 4.342 -7.362 6.608 1.00 80.88 89 TYR A O 1
ATOM 640 N N . MET A 1 90 ? 4.559 -7.982 8.763 1.00 83.69 90 MET A N 1
ATOM 641 C CA . MET A 1 90 ? 5.663 -8.923 8.537 1.00 83.69 90 MET A CA 1
ATOM 642 C C . MET A 1 90 ? 5.270 -10.051 7.581 1.00 83.69 90 MET A C 1
ATOM 644 O O . MET A 1 90 ? 6.059 -10.405 6.708 1.00 83.69 90 MET A O 1
ATOM 648 N N . LEU A 1 91 ? 4.045 -10.575 7.688 1.00 85.44 91 LEU A N 1
ATOM 649 C CA . LEU A 1 91 ? 3.544 -11.620 6.793 1.00 85.44 91 LEU A CA 1
ATOM 650 C C . LEU A 1 91 ? 3.534 -11.176 5.322 1.00 85.44 91 LEU A C 1
ATOM 652 O O . LEU A 1 91 ? 3.803 -11.992 4.445 1.00 85.44 91 LEU A O 1
ATOM 656 N N . PHE A 1 92 ? 3.267 -9.897 5.044 1.00 78.56 92 PHE A N 1
ATOM 657 C CA . PHE A 1 92 ? 3.292 -9.356 3.680 1.00 78.56 92 PHE A CA 1
ATOM 658 C C . PHE A 1 92 ? 4.690 -8.918 3.228 1.00 78.56 92 PHE A C 1
ATOM 660 O O . PHE A 1 92 ? 5.058 -9.109 2.068 1.00 78.56 92 PHE A O 1
ATOM 667 N N . THR A 1 93 ? 5.490 -8.339 4.126 1.00 76.19 93 THR A N 1
ATOM 668 C CA . THR A 1 93 ? 6.811 -7.797 3.769 1.00 76.19 93 THR A CA 1
ATOM 669 C C . THR A 1 93 ? 7.911 -8.843 3.705 1.00 76.19 93 THR A C 1
ATOM 671 O O . THR A 1 93 ? 8.778 -8.719 2.843 1.00 76.19 93 THR A O 1
ATOM 674 N N . LEU A 1 94 ? 7.892 -9.886 4.540 1.00 82.81 94 LEU A N 1
ATOM 675 C CA . LEU A 1 94 ? 8.920 -10.933 4.508 1.00 82.81 94 LEU A CA 1
ATOM 676 C C . LEU A 1 94 ? 8.972 -11.664 3.158 1.00 82.81 94 LEU A C 1
ATOM 678 O O . LEU A 1 94 ? 10.065 -11.746 2.596 1.00 82.81 94 LEU A O 1
ATOM 682 N N . PRO A 1 95 ? 7.847 -12.126 2.571 1.00 78.69 95 PRO A N 1
ATOM 683 C CA . PRO A 1 95 ? 7.860 -12.682 1.224 1.00 78.69 95 PRO A CA 1
ATOM 684 C C . PRO A 1 95 ? 8.369 -11.674 0.199 1.00 78.69 95 PRO A C 1
ATOM 686 O O . PRO A 1 95 ? 9.153 -12.041 -0.665 1.00 78.69 95 PRO A O 1
ATOM 689 N N . ALA A 1 96 ? 7.979 -10.401 0.309 1.00 76.94 96 ALA A N 1
ATOM 690 C CA . ALA A 1 96 ? 8.421 -9.364 -0.618 1.00 76.94 96 ALA A CA 1
ATOM 691 C C . ALA A 1 96 ? 9.931 -9.085 -0.536 1.00 76.94 96 ALA A C 1
ATOM 693 O O . ALA A 1 96 ? 10.570 -8.846 -1.560 1.00 76.94 96 ALA A O 1
ATOM 694 N N . MET A 1 97 ? 10.512 -9.162 0.662 1.00 75.81 97 MET A N 1
ATOM 695 C CA . MET A 1 97 ? 11.958 -9.079 0.879 1.00 75.81 97 MET A CA 1
ATOM 696 C C . MET A 1 97 ? 12.665 -10.322 0.330 1.00 75.81 97 MET A C 1
ATOM 698 O O . MET A 1 97 ? 13.628 -10.196 -0.423 1.00 75.81 97 MET A O 1
ATOM 702 N N . ALA A 1 98 ? 12.161 -11.517 0.651 1.00 78.75 98 ALA A N 1
ATOM 703 C CA . ALA A 1 98 ? 12.719 -12.785 0.183 1.00 78.75 98 ALA A CA 1
ATOM 704 C C . ALA A 1 98 ? 12.674 -12.906 -1.348 1.00 78.75 98 ALA A C 1
ATOM 706 O O . ALA A 1 98 ? 13.617 -13.392 -1.968 1.00 78.75 98 ALA A O 1
ATOM 707 N N . ALA A 1 99 ? 11.610 -12.406 -1.973 1.00 73.81 99 ALA A N 1
ATOM 708 C CA . ALA A 1 99 ? 11.412 -12.509 -3.408 1.00 73.81 99 ALA A CA 1
ATOM 709 C C . ALA A 1 99 ? 12.373 -11.628 -4.229 1.00 73.81 99 ALA A C 1
ATOM 711 O O . ALA A 1 99 ? 12.499 -11.840 -5.433 1.00 73.81 99 ALA A O 1
ATOM 712 N N . GLN A 1 100 ? 13.107 -10.696 -3.604 1.00 68.44 100 GLN A N 1
ATOM 713 C CA . GLN A 1 100 ? 14.215 -9.992 -4.268 1.00 68.44 100 GLN A CA 1
ATOM 714 C C . GLN A 1 100 ? 15.413 -10.906 -4.552 1.00 68.44 100 GLN A C 1
ATOM 716 O O . GLN A 1 100 ? 16.169 -10.637 -5.481 1.00 68.44 100 GLN A O 1
ATOM 721 N N . PHE A 1 101 ? 15.570 -11.980 -3.776 1.00 75.25 101 PHE A N 1
ATOM 722 C CA . PHE A 1 101 ? 16.645 -12.961 -3.938 1.00 75.25 101 PHE A CA 1
ATOM 723 C C . PHE A 1 101 ? 16.247 -14.133 -4.845 1.00 75.25 101 PHE A C 1
ATOM 725 O O . PHE A 1 101 ? 17.088 -14.960 -5.184 1.00 75.25 101 PHE A O 1
ATOM 732 N N . LEU A 1 102 ? 14.971 -14.223 -5.233 1.00 75.69 102 LEU A N 1
ATOM 733 C CA . LEU A 1 102 ? 14.444 -15.307 -6.055 1.00 75.69 102 LEU A CA 1
ATOM 734 C C . LEU A 1 102 ? 14.302 -14.844 -7.508 1.00 75.69 102 LEU A C 1
ATOM 736 O O . LEU A 1 102 ? 13.377 -14.111 -7.872 1.00 75.69 102 LEU A O 1
ATOM 740 N N . GLU A 1 103 ? 15.222 -15.295 -8.357 1.00 69.81 103 GLU A N 1
ATOM 741 C CA . GLU A 1 103 ? 15.184 -15.009 -9.789 1.00 69.81 103 GLU A CA 1
ATOM 742 C C . GLU A 1 103 ? 13.893 -15.551 -10.434 1.00 69.81 103 GLU A C 1
ATOM 744 O O . GLU A 1 103 ? 13.400 -16.632 -10.114 1.00 69.81 103 GLU A O 1
ATOM 749 N N . GLY A 1 104 ? 13.300 -14.773 -11.343 1.00 75.75 104 GLY A N 1
ATOM 750 C CA . GLY A 1 104 ? 12.096 -15.161 -12.091 1.00 75.75 104 GLY A CA 1
ATOM 751 C C . GLY A 1 104 ? 10.755 -14.825 -11.427 1.00 75.75 104 GLY A C 1
ATOM 752 O O . GLY A 1 104 ? 9.750 -14.726 -12.134 1.00 75.75 104 GLY A O 1
ATOM 753 N N . TRP A 1 105 ? 10.714 -14.536 -10.122 1.00 79.56 105 TRP A N 1
ATOM 754 C CA . TRP A 1 105 ? 9.465 -14.168 -9.433 1.00 79.56 105 TRP A CA 1
ATOM 755 C C . TRP A 1 105 ? 8.879 -12.848 -9.943 1.00 79.56 105 TRP A C 1
ATOM 757 O O . TRP A 1 105 ? 7.678 -12.759 -10.191 1.00 79.56 105 TRP A O 1
ATOM 767 N N . ALA A 1 106 ? 9.733 -11.863 -10.227 1.00 74.31 106 ALA A N 1
ATOM 768 C CA . ALA A 1 106 ? 9.335 -10.588 -10.831 1.00 74.31 106 ALA A CA 1
ATOM 769 C C . ALA A 1 106 ? 8.763 -10.722 -12.260 1.00 74.31 106 ALA A C 1
ATOM 771 O O . ALA A 1 106 ? 8.206 -9.770 -12.798 1.00 74.31 106 ALA A O 1
ATOM 772 N N . ARG A 1 107 ? 8.917 -11.883 -12.911 1.00 77.69 107 ARG A N 1
ATOM 773 C CA . ARG A 1 107 ? 8.356 -12.146 -14.248 1.00 77.69 107 ARG A CA 1
ATOM 774 C C . ARG A 1 107 ? 7.044 -12.918 -14.194 1.00 77.69 107 ARG A C 1
ATOM 776 O O . ARG A 1 107 ? 6.361 -13.011 -15.208 1.00 77.69 107 ARG A O 1
ATOM 783 N N . SER A 1 108 ? 6.718 -13.504 -13.047 1.00 84.38 108 SER A N 1
ATOM 784 C CA . SER A 1 108 ? 5.582 -14.402 -12.935 1.00 84.38 108 SER A CA 1
ATOM 785 C C . SER A 1 108 ? 4.311 -13.629 -12.572 1.00 84.38 108 SER A C 1
ATOM 787 O O . SER A 1 108 ? 4.307 -12.938 -11.559 1.00 84.38 108 SER A O 1
ATOM 789 N N . PRO A 1 109 ? 3.206 -13.744 -13.329 1.00 82.19 109 PRO A N 1
ATOM 790 C CA . PRO A 1 109 ? 2.001 -12.949 -13.076 1.00 82.19 109 PRO A CA 1
ATOM 791 C C . PRO A 1 109 ? 1.377 -13.184 -11.696 1.00 82.19 109 PRO A C 1
ATOM 793 O O . PRO A 1 109 ? 0.788 -12.275 -11.120 1.00 82.19 109 PRO A O 1
ATOM 796 N N . TRP A 1 110 ? 1.522 -14.389 -11.136 1.00 84.88 110 TRP A N 1
ATOM 797 C CA . TRP A 1 110 ? 0.927 -14.724 -9.841 1.00 84.88 110 TRP A CA 1
ATOM 798 C C . TRP A 1 110 ? 1.532 -13.919 -8.682 1.00 84.88 110 TRP A C 1
ATOM 800 O O . TRP A 1 110 ? 0.833 -13.649 -7.707 1.00 84.88 110 TRP A O 1
ATOM 810 N N . THR A 1 111 ? 2.793 -13.480 -8.783 1.00 83.75 111 THR A N 1
ATOM 811 C CA . THR A 1 111 ? 3.444 -12.684 -7.725 1.00 83.75 111 THR A CA 1
ATOM 812 C C . THR A 1 111 ? 2.861 -11.278 -7.629 1.00 83.75 111 THR A C 1
ATOM 814 O O . THR A 1 111 ? 2.877 -10.670 -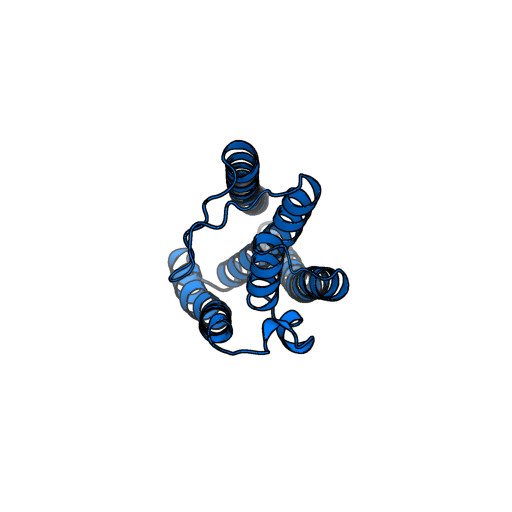6.561 1.00 83.75 111 THR A O 1
ATOM 817 N N . TYR A 1 112 ? 2.276 -10.787 -8.722 1.00 84.94 112 TYR A N 1
ATOM 818 C CA . TYR A 1 112 ? 1.606 -9.495 -8.781 1.00 84.94 112 TYR A CA 1
ATOM 819 C C . TYR A 1 112 ? 0.156 -9.535 -8.277 1.00 84.94 112 TYR A C 1
ATOM 821 O O . TYR A 1 112 ? -0.472 -8.483 -8.183 1.00 84.94 112 TYR A O 1
ATOM 829 N N . LEU A 1 113 ? -0.383 -10.714 -7.944 1.00 86.19 113 LEU A N 1
ATOM 830 C CA . LEU A 1 113 ? -1.708 -10.839 -7.331 1.00 86.19 113 LEU A CA 1
ATOM 831 C C . LEU A 1 113 ? -1.672 -10.583 -5.824 1.00 86.19 113 LEU A C 1
ATOM 833 O O . LEU A 1 113 ? -2.688 -10.212 -5.253 1.00 86.19 113 LEU A O 1
ATOM 837 N N . LEU A 1 114 ? -0.526 -10.783 -5.172 1.00 85.62 114 LEU A N 1
ATOM 838 C CA . LEU A 1 114 ? -0.412 -10.636 -3.727 1.00 85.62 114 LEU A CA 1
ATOM 839 C C . LEU A 1 114 ? -0.060 -9.184 -3.360 1.00 85.62 114 LEU A C 1
ATOM 841 O O . LEU A 1 114 ? 1.000 -8.705 -3.778 1.00 85.62 114 LEU A O 1
ATOM 845 N N . PRO A 1 115 ? -0.898 -8.482 -2.571 1.00 82.06 115 PRO A N 1
ATOM 846 C CA . PRO A 1 115 ? -0.602 -7.124 -2.132 1.00 82.06 115 PRO A CA 1
ATOM 847 C C . PRO A 1 115 ? 0.689 -7.093 -1.303 1.00 82.06 115 PRO A C 1
ATOM 849 O O . PRO A 1 115 ? 0.983 -8.012 -0.538 1.00 82.06 115 PRO A O 1
ATOM 852 N N . GLY A 1 116 ? 1.493 -6.046 -1.489 1.00 82.62 116 GLY A N 1
ATOM 853 C CA . GLY A 1 116 ? 2.830 -5.926 -0.900 1.00 82.62 116 GLY A CA 1
ATOM 854 C C . GLY A 1 116 ? 3.916 -6.509 -1.806 1.00 82.62 116 GLY A C 1
ATOM 855 O O . GLY A 1 116 ? 4.818 -5.778 -2.213 1.00 82.62 116 GLY A O 1
ATOM 856 N N . LEU A 1 117 ? 3.794 -7.781 -2.208 1.00 85.44 117 LEU A N 1
ATOM 857 C CA . LEU A 1 117 ? 4.681 -8.407 -3.205 1.00 85.44 117 LEU A CA 1
ATOM 858 C C . LEU A 1 117 ? 4.594 -7.687 -4.555 1.00 85.44 117 LEU A C 1
ATOM 860 O O . LEU A 1 117 ? 5.605 -7.273 -5.127 1.00 85.44 117 LEU A O 1
ATOM 864 N N . ASN A 1 118 ? 3.366 -7.480 -5.025 1.00 88.12 118 ASN A N 1
ATOM 865 C CA . ASN A 1 118 ? 3.071 -6.805 -6.279 1.00 88.12 118 ASN A CA 1
ATOM 866 C C . ASN A 1 118 ? 3.631 -5.374 -6.331 1.00 88.12 118 ASN A C 1
ATOM 868 O O . ASN A 1 118 ? 4.180 -4.953 -7.348 1.00 88.12 118 ASN A O 1
ATOM 872 N N . THR A 1 119 ? 3.544 -4.644 -5.220 1.00 83.25 119 THR A N 1
ATOM 873 C CA . THR A 1 119 ? 3.993 -3.265 -5.096 1.00 83.25 119 THR A CA 1
ATOM 874 C C . THR A 1 119 ? 5.510 -3.214 -5.087 1.00 83.25 119 THR A C 1
ATOM 876 O O . THR A 1 119 ? 6.084 -2.409 -5.810 1.00 83.25 119 THR A O 1
ATOM 879 N N . VAL A 1 120 ? 6.177 -4.099 -4.340 1.00 82.06 120 VAL A N 1
ATOM 880 C CA . VAL A 1 120 ? 7.647 -4.159 -4.308 1.00 82.06 120 VAL A CA 1
ATOM 881 C C . VAL A 1 120 ? 8.212 -4.449 -5.698 1.00 82.06 120 VAL A C 1
ATOM 883 O O . VAL A 1 120 ? 9.129 -3.753 -6.140 1.00 82.06 120 VAL A O 1
ATOM 886 N N . PHE A 1 121 ? 7.634 -5.401 -6.434 1.00 84.94 121 PHE A N 1
ATOM 887 C CA . PHE A 1 121 ? 8.074 -5.689 -7.799 1.00 84.94 121 PHE A CA 1
ATOM 888 C C . PHE A 1 121 ? 7.753 -4.572 -8.792 1.00 84.94 121 PHE A C 1
ATOM 890 O O . PHE A 1 121 ? 8.594 -4.257 -9.636 1.00 84.94 121 PHE A O 1
ATOM 897 N N . ALA A 1 122 ? 6.575 -3.950 -8.698 1.00 87.00 122 ALA A N 1
ATOM 898 C CA . ALA A 1 122 ? 6.201 -2.833 -9.562 1.00 87.00 122 ALA A CA 1
ATOM 899 C C . ALA A 1 122 ? 7.085 -1.598 -9.315 1.00 87.00 122 ALA A C 1
ATOM 901 O O . ALA A 1 122 ? 7.586 -1.012 -10.273 1.00 87.00 122 ALA A O 1
ATOM 902 N N . LEU A 1 123 ? 7.343 -1.246 -8.050 1.00 81.19 123 LEU A N 1
ATOM 903 C CA . LEU A 1 123 ? 8.240 -0.148 -7.678 1.00 81.19 123 LEU A CA 1
ATOM 904 C C . LEU A 1 123 ? 9.666 -0.424 -8.158 1.00 81.19 123 LEU A C 1
ATOM 906 O O . LEU A 1 123 ? 10.272 0.441 -8.783 1.00 81.19 123 LEU A O 1
ATOM 910 N N . ARG A 1 124 ? 10.186 -1.640 -7.941 1.00 78.81 124 ARG A N 1
ATOM 911 C CA . ARG A 1 124 ? 11.515 -2.031 -8.433 1.00 78.81 124 ARG A CA 1
ATOM 912 C C . ARG A 1 124 ? 11.605 -1.935 -9.958 1.00 78.81 124 ARG A C 1
ATOM 914 O O . ARG A 1 124 ? 12.562 -1.357 -10.458 1.00 78.81 124 ARG A O 1
ATOM 921 N N . GLY A 1 125 ? 10.628 -2.468 -10.694 1.00 79.44 125 GLY A N 1
ATOM 922 C CA . GLY A 1 125 ? 10.608 -2.403 -12.161 1.00 79.44 125 GLY A CA 1
ATOM 923 C C . GLY A 1 125 ? 10.541 -0.967 -12.686 1.00 79.44 125 GLY A C 1
ATOM 924 O O . GLY A 1 125 ? 11.262 -0.613 -13.614 1.00 79.44 125 GLY A O 1
ATOM 925 N N . LEU A 1 126 ? 9.736 -0.112 -12.048 1.00 81.44 126 LEU A N 1
ATOM 926 C CA . LEU A 1 126 ? 9.672 1.314 -12.369 1.00 81.44 126 LEU A CA 1
ATOM 927 C C . LEU A 1 126 ? 11.009 2.017 -12.110 1.00 81.44 126 LEU A C 1
ATOM 929 O O . LEU A 1 126 ? 11.459 2.765 -12.971 1.00 81.44 126 LEU A O 1
ATOM 933 N N . LEU A 1 127 ? 11.659 1.750 -10.971 1.00 73.88 127 LEU A N 1
ATOM 934 C CA . LEU A 1 127 ? 12.956 2.339 -10.611 1.00 73.88 127 LEU A CA 1
ATOM 935 C C . LEU A 1 127 ? 14.095 1.883 -11.530 1.00 73.88 127 LEU A C 1
ATOM 937 O O . LEU A 1 127 ? 14.977 2.675 -11.841 1.00 73.88 127 LEU A O 1
ATOM 941 N N . LEU A 1 128 ? 14.077 0.625 -11.973 1.00 74.88 128 LEU A N 1
ATOM 942 C CA . LEU A 1 128 ? 15.091 0.070 -12.875 1.00 74.88 128 LEU A CA 1
ATOM 943 C C . LEU A 1 128 ? 14.813 0.372 -14.356 1.00 74.88 128 LEU A C 1
ATOM 945 O O . LEU A 1 128 ? 15.629 0.040 -15.207 1.00 74.88 128 LEU A O 1
ATOM 949 N N . GLY A 1 129 ? 13.663 0.970 -14.682 1.00 73.31 129 GLY A N 1
ATOM 950 C CA . GLY A 1 129 ? 13.239 1.206 -16.065 1.00 73.31 129 GLY A CA 1
ATOM 951 C C . GLY A 1 129 ? 12.747 -0.047 -16.805 1.00 73.31 129 GLY A C 1
ATOM 952 O O . GLY A 1 129 ? 12.287 0.061 -17.937 1.00 73.31 129 GLY A O 1
ATOM 953 N N . GLU A 1 130 ? 12.770 -1.216 -16.166 1.00 78.12 130 GLU A N 1
ATOM 954 C CA . GLU A 1 130 ? 12.307 -2.498 -16.705 1.00 78.12 130 GLU A CA 1
ATOM 955 C C . GLU A 1 130 ? 10.872 -2.808 -16.248 1.00 78.12 130 GLU A C 1
ATOM 957 O O . GLU A 1 130 ? 10.620 -3.741 -15.479 1.00 78.12 130 GLU A O 1
ATOM 962 N N . TRP A 1 131 ? 9.901 -2.008 -16.692 1.00 81.75 131 TRP A N 1
ATOM 963 C CA . TRP A 1 131 ? 8.495 -2.182 -16.320 1.00 81.75 131 TRP A CA 1
ATOM 964 C C . TRP A 1 131 ? 7.607 -2.527 -17.518 1.00 81.75 131 TRP A C 1
ATOM 966 O O . TRP A 1 131 ? 7.869 -2.160 -18.661 1.00 81.75 131 TRP A O 1
ATOM 976 N N . ARG A 1 132 ? 6.521 -3.256 -17.239 1.00 86.06 132 ARG A N 1
ATOM 977 C CA . ARG A 1 132 ? 5.501 -3.655 -18.215 1.00 86.06 132 ARG A CA 1
ATOM 978 C C . ARG A 1 132 ? 4.129 -3.196 -17.744 1.00 86.06 132 ARG A C 1
ATOM 980 O O . ARG A 1 132 ? 3.805 -3.355 -16.567 1.00 86.06 132 ARG A O 1
ATOM 987 N N . TRP A 1 133 ? 3.314 -2.693 -18.670 1.00 88.19 133 TRP A N 1
ATOM 988 C CA . TRP A 1 133 ? 1.944 -2.256 -18.381 1.00 88.19 133 TRP A CA 1
ATOM 989 C C . TRP A 1 133 ? 1.091 -3.365 -17.763 1.00 88.19 133 TRP A C 1
ATOM 991 O O . TRP A 1 133 ? 0.383 -3.104 -16.796 1.00 88.19 133 TRP A O 1
ATOM 1001 N N . ASP A 1 134 ? 1.233 -4.603 -18.241 1.00 88.81 134 ASP A N 1
ATOM 1002 C CA . ASP A 1 134 ? 0.487 -5.760 -17.732 1.00 88.81 134 ASP A CA 1
ATOM 1003 C C . ASP A 1 134 ? 0.681 -5.943 -16.220 1.00 88.81 134 ASP A C 1
ATOM 1005 O O . ASP A 1 134 ? -0.281 -6.067 -15.467 1.00 88.81 134 ASP A O 1
ATOM 1009 N N . HIS A 1 135 ? 1.935 -5.903 -15.762 1.00 88.69 135 HIS A N 1
ATOM 1010 C CA . HIS A 1 135 ? 2.292 -6.091 -14.356 1.00 88.69 135 HIS A CA 1
ATOM 1011 C C . HIS A 1 135 ? 1.852 -4.908 -13.489 1.00 88.69 135 HIS A C 1
ATOM 1013 O O . HIS A 1 135 ? 1.424 -5.094 -12.352 1.00 88.69 135 HIS A O 1
ATOM 1019 N N . LEU A 1 136 ? 1.926 -3.692 -14.033 1.00 89.12 136 LEU A N 1
ATOM 1020 C CA . LEU A 1 136 ? 1.469 -2.469 -13.374 1.00 89.12 136 LEU A CA 1
ATOM 1021 C C . LEU A 1 136 ? -0.042 -2.468 -13.154 1.00 89.12 136 LEU A C 1
ATOM 1023 O O . LEU A 1 136 ? -0.496 -2.220 -12.035 1.00 89.12 136 LEU A O 1
ATOM 1027 N N . LEU A 1 137 ? -0.817 -2.791 -14.194 1.00 90.25 137 LEU A N 1
ATOM 1028 C CA . LEU A 1 137 ? -2.262 -2.940 -14.060 1.00 90.25 137 LEU A CA 1
ATOM 1029 C C . LEU A 1 137 ? -2.590 -4.041 -13.061 1.00 90.25 137 LEU A C 1
ATOM 1031 O O . LEU A 1 137 ? -3.427 -3.822 -12.187 1.00 90.25 137 LEU A O 1
ATOM 1035 N N . LEU A 1 138 ? -1.922 -5.194 -13.144 1.00 90.38 138 LEU A N 1
ATOM 1036 C CA . LEU A 1 138 ? -2.178 -6.300 -12.227 1.00 90.38 138 LEU A CA 1
ATOM 1037 C C . LEU A 1 138 ? -1.867 -5.918 -10.774 1.00 90.38 138 LEU A C 1
ATOM 1039 O O . LEU A 1 138 ? -2.652 -6.234 -9.886 1.00 90.38 138 LEU A O 1
ATOM 1043 N N . ALA A 1 139 ? -0.781 -5.180 -10.525 1.00 90.50 139 ALA A N 1
ATOM 1044 C CA . ALA A 1 139 ? -0.421 -4.710 -9.189 1.00 90.50 139 ALA A CA 1
ATOM 1045 C C . ALA A 1 139 ? -1.467 -3.752 -8.607 1.00 90.50 139 ALA A C 1
ATOM 1047 O O . ALA A 1 139 ? -1.909 -3.921 -7.470 1.00 90.50 139 ALA A O 1
ATOM 1048 N N . VAL A 1 140 ? -1.891 -2.751 -9.381 1.00 88.06 140 VAL A N 1
ATOM 1049 C CA . VAL A 1 140 ? -2.864 -1.755 -8.908 1.00 88.06 140 VAL A CA 1
ATOM 1050 C C . VAL A 1 140 ? -4.241 -2.392 -8.723 1.00 88.06 140 VAL A C 1
ATOM 1052 O O . VAL A 1 140 ? -4.876 -2.200 -7.686 1.00 88.06 140 VAL A O 1
ATOM 1055 N N . THR A 1 141 ? -4.691 -3.187 -9.695 1.00 90.50 141 THR A N 1
ATOM 1056 C CA . THR A 1 141 ? -6.013 -3.830 -9.654 1.00 90.50 141 THR A CA 1
ATOM 1057 C C . THR A 1 141 ? -6.113 -4.877 -8.553 1.00 90.50 141 THR A C 1
ATOM 1059 O O . THR A 1 141 ? -7.088 -4.855 -7.806 1.00 90.50 141 THR A O 1
ATOM 1062 N N . SER A 1 142 ? -5.108 -5.740 -8.379 1.00 92.12 142 SER A N 1
ATOM 1063 C CA . SER A 1 142 ? -5.096 -6.705 -7.273 1.00 92.12 142 SER A CA 1
ATOM 1064 C C . SER A 1 142 ? -5.127 -5.987 -5.927 1.00 92.12 142 SER A C 1
ATOM 1066 O O . SER A 1 142 ? -6.002 -6.265 -5.112 1.00 92.12 142 SER A O 1
ATOM 1068 N N . THR A 1 143 ? -4.270 -4.985 -5.718 1.00 88.12 143 THR A N 1
ATOM 1069 C CA . THR A 1 143 ? -4.259 -4.205 -4.470 1.00 88.12 143 THR A CA 1
ATOM 1070 C C . THR A 1 143 ? -5.616 -3.550 -4.203 1.00 88.12 143 THR A C 1
ATOM 1072 O O . THR A 1 143 ? -6.114 -3.601 -3.077 1.00 88.12 143 THR A O 1
ATOM 1075 N N . ALA A 1 144 ? -6.272 -3.006 -5.232 1.00 85.44 144 ALA A N 1
ATOM 1076 C CA . ALA A 1 144 ? -7.616 -2.443 -5.110 1.00 85.44 144 ALA A CA 1
ATOM 1077 C C . ALA A 1 144 ? -8.668 -3.507 -4.744 1.00 85.44 144 ALA A C 1
ATOM 1079 O O . ALA A 1 144 ? -9.504 -3.255 -3.873 1.00 85.44 144 ALA A O 1
ATOM 1080 N N . ILE A 1 145 ? -8.599 -4.703 -5.343 1.00 91.69 145 ILE A N 1
ATOM 1081 C CA . ILE A 1 145 ? -9.496 -5.834 -5.049 1.00 91.69 145 ILE A CA 1
ATOM 1082 C C . ILE A 1 145 ? -9.386 -6.271 -3.586 1.00 91.69 145 ILE A C 1
ATOM 1084 O O . ILE A 1 145 ? -10.409 -6.571 -2.979 1.00 91.69 145 ILE A O 1
ATOM 1088 N N . TYR A 1 146 ? -8.189 -6.270 -2.992 1.00 88.44 146 TYR A N 1
ATOM 1089 C CA . TYR A 1 146 ? -8.032 -6.569 -1.563 1.00 88.44 146 TYR A CA 1
ATOM 1090 C C . TYR A 1 146 ? -8.454 -5.403 -0.662 1.00 88.44 146 TYR A C 1
ATOM 1092 O O . TYR A 1 146 ? -8.992 -5.621 0.421 1.00 88.44 146 TYR A O 1
ATOM 1100 N N . THR A 1 147 ? -8.254 -4.162 -1.105 1.00 81.94 147 THR A N 1
ATOM 1101 C CA . THR A 1 147 ? -8.560 -2.964 -0.309 1.00 81.94 147 THR A CA 1
ATOM 1102 C C . THR A 1 147 ? -10.067 -2.715 -0.185 1.00 81.94 147 THR A C 1
ATOM 1104 O O . THR A 1 147 ? -10.560 -2.412 0.903 1.00 81.94 147 THR A O 1
ATOM 1107 N N . MET A 1 148 ? -10.823 -2.865 -1.278 1.00 81.56 148 MET A N 1
ATOM 1108 C CA . MET A 1 148 ? -12.255 -2.534 -1.328 1.00 81.56 148 MET A CA 1
ATOM 1109 C C . MET A 1 148 ? -13.111 -3.305 -0.297 1.00 81.56 148 MET A C 1
ATOM 1111 O O . MET A 1 148 ? -13.879 -2.660 0.422 1.00 81.56 148 MET A O 1
ATOM 1115 N N . PRO A 1 149 ? -12.988 -4.641 -0.143 1.00 85.56 149 PRO A N 1
ATOM 1116 C CA . PRO A 1 149 ? -13.746 -5.398 0.854 1.00 85.56 149 PRO A CA 1
ATOM 1117 C C . PRO A 1 149 ? -13.415 -4.999 2.295 1.00 85.56 149 PRO A C 1
ATOM 1119 O O . PRO A 1 149 ? -14.315 -4.933 3.133 1.00 85.56 149 PRO A O 1
ATOM 1122 N N . ILE A 1 150 ? -12.144 -4.697 2.583 1.00 81.88 150 ILE A N 1
ATOM 1123 C CA . ILE A 1 150 ? -11.701 -4.273 3.917 1.00 81.88 150 ILE A CA 1
ATOM 1124 C C . ILE A 1 150 ? -12.332 -2.922 4.260 1.00 81.88 150 ILE A C 1
ATOM 1126 O O . ILE A 1 150 ? -12.933 -2.767 5.322 1.00 81.88 150 ILE A O 1
ATOM 1130 N N . LEU A 1 151 ? -12.280 -1.961 3.334 1.00 74.69 151 LEU A N 1
ATOM 1131 C CA . LEU A 1 151 ? -12.922 -0.659 3.520 1.00 74.69 151 LEU A CA 1
ATOM 1132 C C . LEU A 1 151 ? -14.439 -0.778 3.673 1.00 74.69 151 LEU A C 1
ATOM 1134 O O . LEU A 1 151 ? -15.026 -0.106 4.522 1.00 74.69 151 LEU A O 1
ATOM 1138 N N . TRP A 1 152 ? -15.076 -1.654 2.897 1.00 76.69 152 TRP A N 1
ATOM 1139 C CA . TRP A 1 152 ? -16.506 -1.928 3.015 1.00 76.69 152 TRP A CA 1
ATOM 1140 C C . TRP A 1 152 ? -16.877 -2.493 4.393 1.00 76.69 152 TRP A C 1
ATOM 1142 O O . TRP A 1 152 ? -17.859 -2.050 4.998 1.00 76.69 152 TRP A O 1
ATOM 1152 N N . PHE A 1 153 ? -16.074 -3.423 4.919 1.00 81.00 153 PHE A N 1
ATOM 1153 C CA . PHE A 1 153 ? -16.230 -3.947 6.275 1.00 81.00 153 PHE A CA 1
ATOM 1154 C C . PHE A 1 153 ? -16.090 -2.832 7.319 1.00 81.00 153 PHE A C 1
ATOM 1156 O O . PHE A 1 153 ? -16.982 -2.657 8.155 1.00 81.00 153 PHE A O 1
ATOM 1163 N N . CYS A 1 154 ? -15.031 -2.024 7.224 1.00 73.19 154 CYS A N 1
ATOM 1164 C CA . CYS A 1 154 ? -14.790 -0.900 8.128 1.00 73.19 154 CYS A CA 1
ATOM 1165 C C . CYS A 1 154 ? -15.946 0.110 8.112 1.00 73.19 154 CYS A C 1
ATOM 1167 O O . CYS A 1 154 ? -16.413 0.539 9.168 1.00 73.19 154 CYS A O 1
ATOM 1169 N N . ALA A 1 155 ? -16.458 0.452 6.926 1.00 72.31 155 ALA A N 1
ATOM 1170 C CA . ALA A 1 155 ? -17.583 1.368 6.765 1.00 72.31 155 ALA A CA 1
ATOM 1171 C C . ALA A 1 155 ? -18.861 0.833 7.432 1.00 72.31 155 ALA A C 1
ATOM 1173 O O . ALA A 1 155 ? -19.551 1.576 8.136 1.00 72.31 155 ALA A O 1
ATOM 1174 N N . ARG A 1 156 ? -19.162 -0.465 7.271 1.00 75.56 156 ARG A N 1
ATOM 1175 C CA . ARG A 1 156 ? -20.314 -1.100 7.932 1.00 75.56 156 ARG A CA 1
ATOM 1176 C C . ARG A 1 156 ? -20.164 -1.163 9.449 1.00 75.56 156 ARG A C 1
ATOM 1178 O O . ARG A 1 156 ? -21.129 -0.877 10.156 1.00 75.56 156 ARG A O 1
ATOM 1185 N N . ALA A 1 157 ? -18.985 -1.521 9.949 1.00 75.62 157 ALA A N 1
ATOM 1186 C CA . ALA A 1 157 ? -18.718 -1.593 11.384 1.00 75.62 157 ALA A CA 1
ATOM 1187 C C . ALA A 1 157 ? -18.872 -0.217 12.058 1.00 75.62 157 ALA A C 1
ATOM 1189 O O . ALA A 1 157 ? -19.588 -0.091 13.051 1.00 75.62 157 ALA A O 1
ATOM 1190 N N . LEU A 1 158 ? -18.314 0.836 11.451 1.00 69.56 158 LEU A N 1
ATOM 1191 C CA . LEU A 1 158 ? -18.443 2.216 11.933 1.00 69.56 158 LEU A CA 1
ATOM 1192 C C . LEU A 1 158 ? -19.888 2.734 11.912 1.00 69.56 158 LEU A C 1
ATOM 1194 O O . LEU A 1 158 ? -20.297 3.464 12.816 1.00 69.56 158 LEU A O 1
ATOM 1198 N N . GLY A 1 159 ? -20.674 2.354 10.900 1.00 68.44 159 GLY A N 1
ATOM 1199 C CA . GLY A 1 159 ? -22.088 2.723 10.813 1.00 68.44 159 GLY A CA 1
ATOM 1200 C C . GLY A 1 159 ? -22.931 2.157 11.962 1.00 68.44 159 GLY A C 1
ATOM 1201 O O . GLY A 1 159 ? -23.839 2.832 12.442 1.00 68.44 159 GLY A O 1
ATOM 1202 N N . ARG A 1 160 ? -22.608 0.951 12.450 1.00 66.88 160 ARG A N 1
ATOM 1203 C CA . ARG A 1 160 ? -23.310 0.325 13.586 1.00 66.88 160 ARG A CA 1
ATOM 1204 C C . ARG A 1 160 ? -22.987 1.011 14.915 1.00 66.88 160 ARG A C 1
ATOM 1206 O O . ARG A 1 160 ? -23.902 1.238 15.700 1.00 66.88 160 ARG A O 1
ATOM 1213 N N . GLU A 1 161 ? -21.731 1.403 15.138 1.00 62.34 161 GLU A N 1
ATOM 1214 C CA . GLU A 1 161 ? -21.338 2.175 16.332 1.00 62.34 161 GLU A CA 1
ATOM 1215 C C . GLU A 1 161 ? -22.057 3.532 16.402 1.00 62.34 161 GLU A C 1
ATOM 1217 O O . GLU A 1 161 ? -22.486 3.960 17.471 1.00 62.34 161 GLU A O 1
ATOM 1222 N N . ALA A 1 162 ? -22.220 4.206 15.258 1.00 58.16 162 ALA A N 1
ATOM 1223 C CA . ALA A 1 162 ? -22.869 5.516 15.194 1.00 58.16 162 ALA A CA 1
ATOM 1224 C C . ALA A 1 162 ? -24.373 5.471 15.520 1.00 58.16 162 ALA A C 1
ATOM 1226 O O . ALA A 1 162 ? -24.917 6.459 16.011 1.00 58.16 162 ALA A O 1
ATOM 1227 N N . LEU A 1 163 ? -25.037 4.344 15.250 1.00 56.03 163 LEU A N 1
ATOM 1228 C CA . LEU A 1 163 ? -26.456 4.146 15.554 1.00 56.03 163 LEU A CA 1
ATOM 1229 C C . LEU A 1 163 ? -26.686 3.783 17.027 1.00 56.03 163 LEU A C 1
ATOM 1231 O O . LEU A 1 163 ? -27.666 4.241 17.604 1.00 56.03 163 LEU A O 1
ATOM 1235 N N . LEU A 1 164 ? -25.771 3.029 17.646 1.00 57.25 164 LEU A N 1
ATOM 1236 C CA . LEU A 1 164 ? -25.877 2.618 19.053 1.00 57.25 164 LEU A CA 1
ATOM 1237 C C . LEU A 1 164 ? -25.716 3.787 20.040 1.00 57.25 164 LEU A C 1
ATOM 1239 O O . LEU A 1 164 ? -26.251 3.742 21.136 1.00 57.25 164 LEU A O 1
ATOM 1243 N N . TYR A 1 165 ? -24.982 4.835 19.655 1.00 53.34 165 TYR A N 1
ATOM 1244 C CA . TYR A 1 165 ? -24.775 6.029 20.488 1.00 53.34 165 TYR A CA 1
ATOM 1245 C C . TYR A 1 165 ? -25.923 7.052 20.376 1.00 53.34 165 TYR A C 1
ATOM 1247 O O . TYR A 1 165 ? -25.864 8.126 20.972 1.00 53.34 165 TYR A O 1
ATOM 1255 N N . ARG A 1 166 ? -26.946 6.767 19.558 1.00 46.72 166 ARG A N 1
ATOM 1256 C CA . ARG A 1 166 ? -28.062 7.683 19.272 1.00 46.72 166 ARG A CA 1
ATOM 1257 C C . ARG A 1 166 ? -29.407 7.221 19.859 1.00 46.72 166 ARG A C 1
ATOM 1259 O O . ARG A 1 166 ? -30.427 7.812 19.513 1.00 46.72 166 ARG A O 1
ATOM 1266 N N . SER A 1 167 ? -29.396 6.205 20.723 1.00 42.72 167 SER A N 1
AT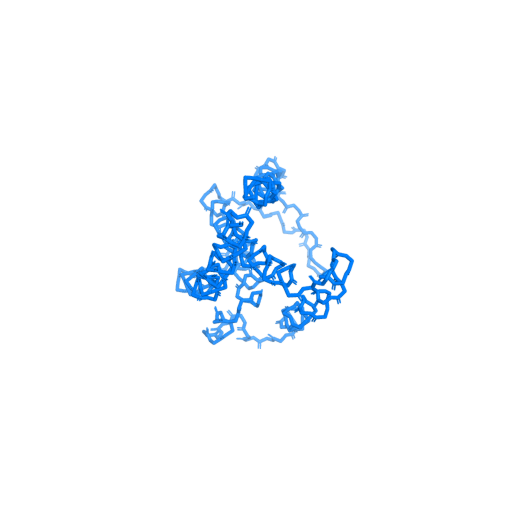OM 1267 C CA . SER A 1 167 ? -30.526 5.694 21.522 1.00 42.72 167 SER A CA 1
ATOM 1268 C C . SER A 1 167 ? -30.184 5.750 23.001 1.00 42.72 167 SER A C 1
ATOM 1270 O O . SER A 1 167 ? -31.065 6.143 23.789 1.00 42.72 167 SER A O 1
#

pLDDT: mean 71.71, std 14.48, range [36.69, 92.12]

Solvent-accessible surface area (backbone atoms only — not comparable to full-atom values): 9155 Å² total; per-residue (Å²): 109,71,68,63,52,49,51,54,51,51,55,52,48,53,52,52,50,51,49,50,50,54,43,51,49,32,67,74,64,41,37,73,67,84,57,93,92,59,76,92,53,73,37,80,66,52,74,67,53,47,52,53,48,46,54,46,51,49,40,51,49,54,30,52,52,27,51,50,52,42,37,45,74,73,32,97,41,73,66,52,18,51,63,55,43,52,62,55,50,47,66,36,46,50,58,38,59,54,46,74,76,40,85,66,48,86,76,40,74,72,47,24,55,40,62,52,31,12,45,52,46,45,47,49,19,53,69,71,71,67,63,52,69,70,57,48,52,39,20,45,51,32,27,46,63,62,25,52,58,42,44,50,49,43,53,54,55,54,54,52,58,62,55,66,77,72,115

Secondary structure (DSSP, 8-state):
-HHHHHHHHHHHHHHHHHHHHHHHHHHHHTB----TT-----B---HHHHHHHHHHHHHHHHHHHHHHHHHHHHSSSHHHHHHHHHHHHHHHHHHHHHTTSSTTGGG-GGGGGSTTHHHHHHHHHHHHT---HHHHHHHHHHHHHHHHHHHHHHHHHHHHHHHHTT-

Radius of gyration: 18.05 Å; Cα contacts (8 Å, |Δi|>4): 147; chains: 1; bounding box: 58×32×41 Å

Foldseek 3Di:
DVVLVVVLVVQLVVQLVVLVVVLVCCQVPQDQDCDPDDDRDSQNADPVLSVLLSLLSSLLSLLLSLQLLLLCLVDPDNVSSVVVSVVVVCVLQVVLVVVVVPPPLLVDLVLLLRRSSLSSSQNVCSRVVNDDPSSSCSNNVSSCVNNVVSVVVSVVSVVVVVVVVVD